Protein AF-A0A2N9LZ56-F1 (afdb_monomer_lite)

Sequence (65 aa):
MSGRSRADAGAAAGIATRNGYVLTYRSKNTAHDGAYRTLRVEIVPPVGLPPLTVRSRTGYYAPRQ

pLDDT: mean 76.27, std 17.65, range [42.25, 94.56]

Structure (mmCIF, N/CA/C/O backbone):
data_AF-A0A2N9LZ56-F1
#
_entry.id   AF-A0A2N9LZ56-F1
#
loop_
_atom_site.group_PDB
_atom_site.id
_atom_site.type_symbol
_atom_site.label_atom_id
_atom_site.label_alt_id
_atom_site.label_comp_id
_atom_site.label_asym_id
_atom_site.label_entity_id
_atom_site.label_seq_id
_atom_site.pdbx_PDB_ins_code
_atom_site.Cartn_x
_atom_site.Cartn_y
_atom_site.Cartn_z
_atom_site.occupancy
_atom_site.B_iso_or_equiv
_atom_site.auth_seq_id
_atom_site.auth_comp_id
_atom_site.auth_asym_id
_atom_site.auth_atom_id
_atom_site.pdbx_PDB_model_num
ATOM 1 N N . MET A 1 1 ? 39.407 -6.935 -42.490 1.00 42.25 1 MET A N 1
ATOM 2 C CA . MET A 1 1 ? 39.500 -6.155 -41.236 1.00 42.25 1 MET A CA 1
ATOM 3 C C . MET A 1 1 ? 38.096 -5.732 -40.833 1.00 42.25 1 MET A C 1
ATOM 5 O O . MET A 1 1 ? 37.547 -4.813 -41.419 1.00 42.25 1 MET A O 1
ATOM 9 N N . SER A 1 2 ? 37.481 -6.492 -39.925 1.00 48.91 2 SER A N 1
ATOM 10 C CA . SER A 1 2 ? 36.143 -6.221 -39.387 1.00 48.91 2 SER A CA 1
ATOM 11 C C . SER A 1 2 ? 36.271 -5.229 -38.230 1.00 48.91 2 SER A C 1
ATOM 13 O O . SER A 1 2 ? 37.036 -5.481 -37.300 1.00 48.91 2 SER A O 1
ATOM 15 N N . GLY A 1 3 ? 35.589 -4.086 -38.309 1.00 47.47 3 GLY A N 1
ATOM 16 C CA . GLY A 1 3 ? 35.819 -2.956 -37.406 1.00 47.47 3 GLY A CA 1
ATOM 17 C C . GLY A 1 3 ? 34.575 -2.106 -37.170 1.00 47.47 3 GLY A C 1
ATOM 18 O O . GLY A 1 3 ? 34.509 -0.982 -37.638 1.00 47.47 3 GLY A O 1
ATOM 19 N N . ARG A 1 4 ? 33.613 -2.689 -36.444 1.00 54.34 4 ARG A N 1
ATOM 20 C CA . ARG A 1 4 ? 32.606 -2.076 -35.548 1.00 54.34 4 ARG A CA 1
ATOM 21 C C . ARG A 1 4 ? 31.936 -0.759 -35.989 1.00 54.34 4 ARG A C 1
ATOM 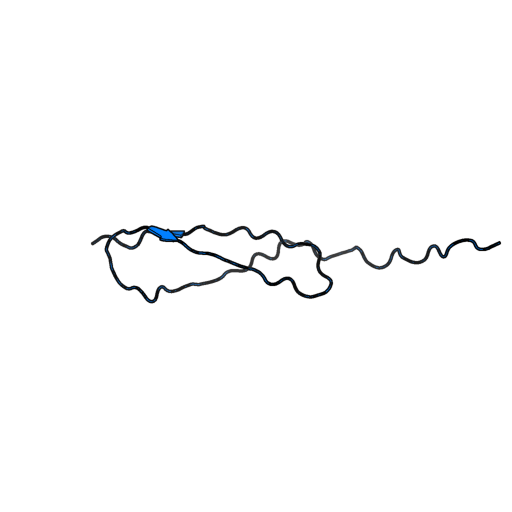23 O O . ARG A 1 4 ? 32.481 0.330 -35.838 1.00 54.34 4 ARG A O 1
ATOM 30 N N . SER A 1 5 ? 30.663 -0.906 -36.366 1.00 43.62 5 SER A N 1
ATOM 31 C CA . SER A 1 5 ? 29.616 0.123 -36.332 1.00 43.62 5 SER A CA 1
ATOM 32 C C . SER A 1 5 ? 29.655 0.930 -35.023 1.00 43.62 5 SE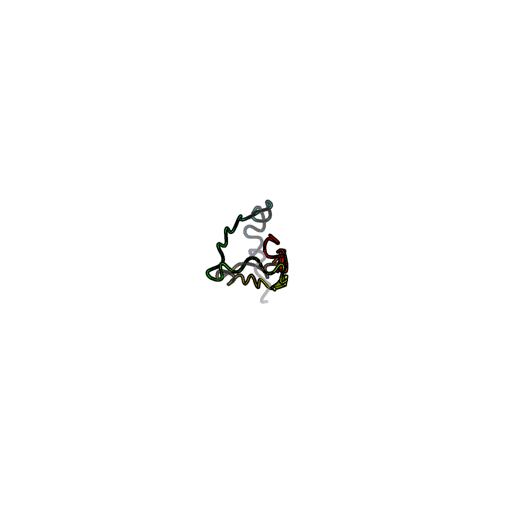R A C 1
ATOM 34 O O . SER A 1 5 ? 29.618 0.351 -33.938 1.00 43.62 5 SER A O 1
ATOM 36 N N . ARG A 1 6 ? 29.726 2.265 -35.122 1.00 45.62 6 ARG A N 1
ATOM 37 C CA . ARG A 1 6 ? 29.540 3.220 -34.006 1.00 45.62 6 ARG A CA 1
ATOM 38 C C . ARG A 1 6 ? 28.173 3.908 -34.077 1.00 45.62 6 ARG A C 1
ATOM 40 O O . ARG A 1 6 ? 28.062 5.088 -33.762 1.00 45.62 6 ARG A O 1
ATOM 47 N N . ALA A 1 7 ? 27.142 3.190 -34.498 1.00 49.72 7 ALA A N 1
ATOM 48 C CA . ALA A 1 7 ? 25.784 3.714 -34.545 1.00 49.72 7 ALA A CA 1
ATOM 49 C C . ALA A 1 7 ? 24.865 2.892 -33.637 1.00 49.72 7 ALA A C 1
ATOM 51 O O . ALA A 1 7 ? 24.040 2.139 -34.121 1.00 49.72 7 ALA A O 1
ATOM 52 N N . ASP A 1 8 ? 25.030 3.047 -32.323 1.00 45.88 8 ASP A N 1
ATOM 53 C CA . ASP A 1 8 ? 24.011 2.658 -31.336 1.00 45.88 8 ASP A CA 1
ATOM 54 C C . ASP A 1 8 ? 24.019 3.632 -30.144 1.00 45.88 8 ASP A C 1
ATOM 56 O O . ASP A 1 8 ? 24.019 3.270 -28.973 1.00 45.88 8 ASP A O 1
ATOM 60 N N . ALA A 1 9 ? 24.056 4.928 -30.460 1.00 44.34 9 ALA A N 1
ATOM 61 C CA . ALA A 1 9 ? 23.741 6.000 -29.517 1.00 44.34 9 ALA A CA 1
ATOM 62 C C . ALA A 1 9 ? 22.356 6.575 -29.855 1.00 44.34 9 ALA A C 1
ATOM 64 O O . ALA A 1 9 ? 22.179 7.778 -30.037 1.00 44.34 9 ALA A O 1
ATOM 65 N N . GLY A 1 10 ? 21.376 5.685 -30.020 1.00 43.12 10 GLY A N 1
ATOM 66 C CA . GLY A 1 10 ? 19.975 6.045 -30.179 1.00 43.12 10 GLY A CA 1
ATOM 67 C C . GLY A 1 10 ? 19.338 6.312 -28.817 1.00 43.12 10 GLY A C 1
ATOM 68 O O . GLY A 1 10 ? 19.203 5.407 -28.005 1.00 43.12 10 GLY A O 1
ATOM 69 N N . ALA A 1 11 ? 18.928 7.560 -28.594 1.00 47.56 11 ALA A N 1
ATOM 70 C CA . ALA A 1 11 ? 17.811 7.927 -27.721 1.00 47.56 11 ALA A CA 1
ATOM 71 C C . ALA A 1 11 ? 17.828 7.398 -26.267 1.00 47.56 11 ALA A C 1
ATOM 73 O O . ALA A 1 11 ? 16.869 6.788 -25.808 1.00 47.56 11 ALA A O 1
ATOM 74 N N . ALA A 1 12 ? 18.853 7.738 -25.482 1.00 48.66 12 ALA A N 1
ATOM 75 C CA . ALA A 1 12 ? 18.757 7.688 -24.014 1.00 48.66 12 ALA A CA 1
ATOM 76 C C . ALA A 1 12 ? 18.319 9.039 -23.404 1.00 48.66 12 ALA A C 1
ATOM 78 O O . ALA A 1 12 ? 18.600 9.331 -22.243 1.00 48.66 12 ALA A O 1
ATOM 79 N N . ALA A 1 13 ? 17.648 9.892 -24.184 1.00 50.59 13 ALA A N 1
ATOM 80 C CA . ALA A 1 13 ? 17.021 11.108 -23.682 1.00 50.59 13 ALA A CA 1
ATOM 81 C C . ALA A 1 13 ? 15.533 10.839 -23.397 1.00 50.59 13 ALA A C 1
ATOM 83 O O . ALA A 1 13 ? 14.763 10.612 -24.324 1.00 50.59 13 ALA A O 1
ATOM 84 N N . GLY A 1 14 ? 15.118 10.927 -22.126 1.00 52.47 14 GLY A N 1
ATOM 85 C CA . GLY A 1 14 ? 13.795 11.496 -21.831 1.00 52.47 14 GLY A CA 1
ATOM 86 C C . GLY A 1 14 ? 12.733 10.679 -21.086 1.00 52.47 14 GLY A C 1
ATOM 87 O O . GLY A 1 14 ? 11.583 11.098 -21.134 1.00 52.47 14 GLY A O 1
ATOM 88 N N . ILE A 1 15 ? 13.029 9.583 -20.370 1.00 57.91 15 ILE A N 1
ATOM 89 C CA . ILE A 1 15 ? 11.972 8.846 -19.625 1.00 57.91 15 ILE A CA 1
ATOM 90 C C . ILE A 1 15 ? 12.348 8.566 -18.165 1.00 57.91 15 ILE A C 1
ATOM 92 O O . ILE A 1 15 ? 12.266 7.445 -17.676 1.00 57.91 15 ILE A O 1
ATOM 96 N N . ALA A 1 16 ? 12.763 9.594 -17.431 1.00 54.78 16 ALA A N 1
ATOM 97 C CA . ALA A 1 16 ? 12.828 9.499 -15.971 1.00 54.78 16 ALA A CA 1
ATOM 98 C C . ALA A 1 16 ? 12.328 10.779 -15.298 1.00 54.78 16 ALA A C 1
ATOM 100 O O . ALA A 1 16 ? 12.822 11.193 -14.251 1.00 54.78 16 ALA A O 1
ATOM 101 N N . THR A 1 17 ? 11.319 11.418 -15.891 1.00 56.53 17 THR A N 1
ATOM 102 C CA . THR A 1 17 ? 10.503 12.361 -15.129 1.00 56.53 17 THR A CA 1
ATOM 103 C C . THR A 1 17 ? 9.603 11.539 -14.216 1.00 56.53 17 THR A C 1
ATOM 105 O O . THR A 1 17 ? 9.046 10.521 -14.611 1.00 56.53 17 THR A O 1
ATOM 108 N N . ARG A 1 18 ? 9.552 11.934 -12.948 1.00 62.03 18 ARG A N 1
ATOM 109 C CA . ARG A 1 18 ? 8.926 11.223 -11.831 1.00 62.03 18 ARG A CA 1
ATOM 110 C C . ARG A 1 18 ? 7.447 10.916 -12.110 1.00 62.03 18 ARG A C 1
ATOM 112 O O . ARG A 1 18 ? 6.582 11.717 -11.772 1.00 62.03 18 ARG A O 1
ATOM 119 N N . ASN A 1 19 ? 7.149 9.744 -12.661 1.00 68.75 19 ASN A N 1
ATOM 120 C CA . ASN A 1 19 ? 5.773 9.283 -12.824 1.00 68.75 19 ASN A CA 1
ATOM 121 C C . ASN A 1 19 ? 5.265 8.740 -11.481 1.00 68.75 19 ASN A C 1
ATOM 123 O O . ASN A 1 19 ? 5.369 7.551 -11.182 1.00 68.75 19 ASN A O 1
ATOM 127 N N . GLY A 1 20 ? 4.773 9.639 -10.630 1.00 70.94 20 GLY A N 1
ATOM 128 C CA . GLY A 1 20 ? 4.026 9.257 -9.438 1.00 70.94 20 GLY A CA 1
ATOM 129 C C . GLY A 1 20 ? 2.626 8.802 -9.837 1.00 70.94 20 GLY A C 1
ATOM 130 O O . GLY A 1 20 ? 1.826 9.616 -10.286 1.00 70.94 20 GLY A O 1
ATOM 131 N N . TYR A 1 21 ? 2.323 7.517 -9.671 1.00 75.00 21 TYR A N 1
ATOM 132 C CA . TYR A 1 21 ? 0.977 6.982 -9.881 1.00 75.00 21 TYR A CA 1
ATOM 133 C C . TYR A 1 21 ? 0.228 6.908 -8.548 1.00 75.00 21 TYR A C 1
ATOM 135 O O . TYR A 1 21 ? 0.789 6.484 -7.535 1.00 75.00 21 TYR A O 1
ATOM 143 N N . VAL A 1 22 ? -1.048 7.300 -8.546 1.00 81.00 22 VAL A N 1
ATOM 144 C CA . VAL A 1 22 ? -1.933 7.175 -7.380 1.00 81.00 22 VAL A CA 1
ATOM 145 C C . VAL A 1 22 ? -2.828 5.958 -7.573 1.00 81.00 22 VAL A C 1
ATOM 147 O O . VA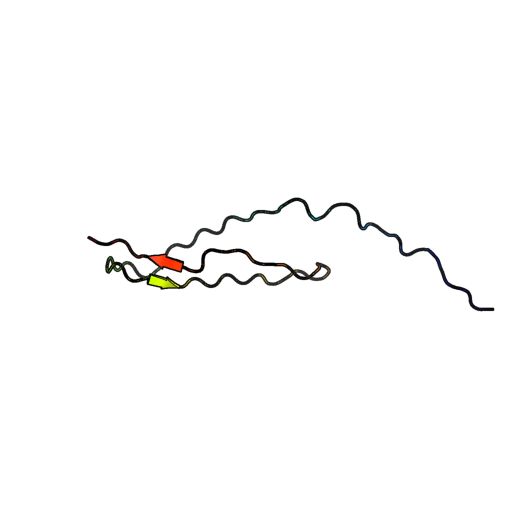L A 1 22 ? -3.590 5.890 -8.533 1.00 81.00 22 VAL A O 1
ATOM 150 N N . LEU A 1 23 ? -2.746 5.005 -6.643 1.00 83.50 23 LEU A N 1
ATOM 151 C CA . LEU A 1 23 ? -3.638 3.850 -6.575 1.00 83.50 23 LEU A CA 1
ATOM 152 C C . LEU A 1 23 ? -4.572 4.003 -5.374 1.00 83.50 23 LEU A C 1
ATOM 154 O O . LEU A 1 23 ? -4.112 4.131 -4.238 1.00 83.50 23 LEU A O 1
ATOM 158 N N . THR A 1 24 ? -5.881 3.949 -5.611 1.00 87.62 24 THR A N 1
ATOM 159 C CA . THR A 1 24 ? -6.879 3.910 -4.538 1.00 87.62 24 THR A CA 1
ATOM 160 C C . THR A 1 24 ? -7.326 2.476 -4.302 1.00 87.62 24 THR A C 1
ATOM 162 O O . THR A 1 24 ? -7.744 1.781 -5.224 1.00 87.62 24 THR A O 1
ATOM 165 N N . TYR A 1 25 ? -7.270 2.039 -3.048 1.00 87.69 25 TYR A N 1
ATOM 166 C CA . TYR A 1 25 ? -7.758 0.735 -2.620 1.00 87.69 25 TYR A CA 1
ATOM 167 C C . TYR A 1 25 ? -8.836 0.917 -1.552 1.00 87.69 25 TYR A C 1
ATOM 169 O O . TYR A 1 25 ? -8.613 1.594 -0.548 1.00 87.69 25 TYR A O 1
ATOM 177 N N . ARG A 1 26 ? -10.000 0.292 -1.754 1.00 89.44 26 ARG A N 1
ATOM 178 C CA . ARG A 1 26 ? -11.053 0.180 -0.739 1.00 89.44 26 ARG A CA 1
ATOM 179 C C . ARG A 1 26 ? -11.096 -1.265 -0.250 1.00 89.44 26 ARG A C 1
ATOM 181 O O . ARG A 1 26 ? -11.296 -2.185 -1.040 1.00 89.44 26 ARG A O 1
ATOM 188 N N . SER A 1 27 ? -10.915 -1.456 1.054 1.00 89.88 27 SER A N 1
ATOM 189 C CA . SER A 1 27 ? -10.992 -2.783 1.666 1.00 89.88 27 SER A CA 1
ATOM 190 C C . SER A 1 27 ? -12.385 -3.379 1.511 1.00 89.88 27 SER A C 1
ATOM 192 O O . SER A 1 27 ? -13.376 -2.685 1.725 1.00 89.88 27 SER A O 1
ATOM 194 N N . LYS A 1 28 ? -12.456 -4.678 1.210 1.00 92.19 28 LYS A N 1
ATOM 195 C CA . LYS A 1 28 ? -13.704 -5.450 1.323 1.00 92.19 28 LYS A CA 1
ATOM 196 C C . LYS A 1 28 ? -14.019 -5.838 2.773 1.00 92.19 28 LYS A C 1
ATOM 198 O O . LYS A 1 28 ? -15.160 -6.146 3.079 1.00 92.19 28 LYS A O 1
ATOM 203 N N . ASN A 1 29 ? -13.021 -5.821 3.659 1.00 91.44 29 ASN A N 1
ATOM 204 C CA . ASN A 1 29 ? -13.223 -6.036 5.087 1.00 91.44 29 ASN A CA 1
ATOM 205 C C . ASN A 1 29 ? -13.676 -4.713 5.728 1.00 91.44 29 ASN A C 1
ATOM 207 O O . ASN A 1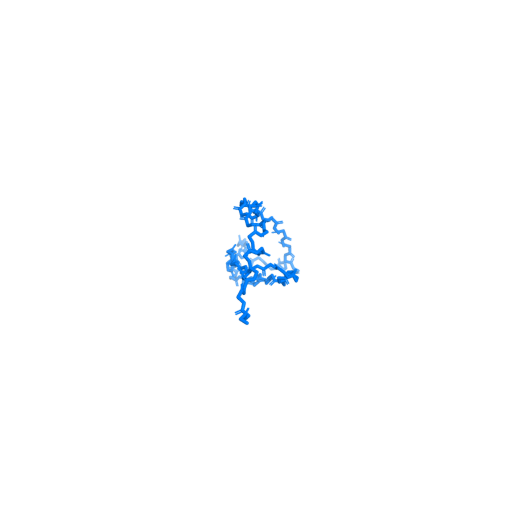 29 ? -12.932 -3.731 5.716 1.00 91.44 29 ASN A O 1
ATOM 211 N N . THR A 1 30 ? -14.883 -4.675 6.282 1.00 90.50 30 THR A N 1
ATOM 212 C CA . THR A 1 30 ? -15.479 -3.473 6.887 1.00 90.50 30 THR A CA 1
ATOM 213 C C . THR A 1 30 ? -15.345 -3.427 8.409 1.00 90.50 30 THR A C 1
ATOM 215 O O . THR A 1 30 ? -15.882 -2.516 9.025 1.00 90.50 30 THR A O 1
ATOM 218 N N . ALA A 1 31 ? -14.629 -4.372 9.030 1.00 93.44 31 ALA A N 1
ATOM 219 C CA . ALA A 1 31 ? -14.435 -4.371 10.477 1.00 93.44 31 ALA A CA 1
ATOM 220 C C . ALA A 1 31 ? -13.679 -3.112 10.945 1.00 93.44 31 ALA A C 1
ATOM 222 O O . ALA A 1 31 ? -12.695 -2.702 10.317 1.00 93.44 31 ALA A O 1
ATOM 223 N N . HIS A 1 32 ? -14.138 -2.536 12.057 1.00 92.19 32 HIS A N 1
ATOM 224 C CA . HIS A 1 32 ? -13.557 -1.376 12.741 1.00 92.19 32 HIS A CA 1
ATOM 225 C C . HIS A 1 32 ? -12.805 -1.812 14.008 1.00 92.19 32 HIS A C 1
ATOM 227 O O . HIS A 1 32 ? -13.029 -1.316 15.106 1.00 92.19 32 HIS A O 1
ATOM 233 N N . ASP A 1 33 ? -11.931 -2.801 13.849 1.00 94.38 33 ASP A N 1
ATOM 234 C CA . ASP A 1 33 ? -11.202 -3.483 14.923 1.00 94.38 33 ASP A CA 1
ATOM 235 C C . ASP A 1 33 ? -9.856 -2.825 15.268 1.00 94.38 33 ASP A C 1
ATOM 237 O O . ASP A 1 33 ? -9.159 -3.234 16.199 1.00 94.38 33 ASP A O 1
ATOM 241 N N . GLY A 1 34 ? -9.440 -1.812 14.506 1.00 94.56 34 GLY A N 1
ATOM 242 C CA . GLY A 1 34 ? -8.109 -1.233 14.645 1.00 94.56 34 GLY A CA 1
ATOM 243 C C . GLY A 1 34 ? -6.958 -2.156 14.253 1.00 94.56 34 GLY A C 1
ATOM 244 O O . GLY A 1 34 ? -5.816 -1.861 14.615 1.00 94.56 34 GLY A O 1
ATOM 245 N N . ALA A 1 35 ? -7.226 -3.265 13.561 1.00 94.56 35 ALA A N 1
ATOM 246 C CA . ALA A 1 35 ? -6.189 -4.195 13.142 1.00 94.56 35 ALA A CA 1
ATOM 247 C C . ALA A 1 35 ? -5.315 -3.586 12.036 1.00 94.56 35 ALA A C 1
ATOM 249 O O . ALA A 1 35 ? -5.783 -2.815 11.191 1.00 94.56 35 ALA A O 1
ATOM 250 N N . TYR A 1 36 ? -4.030 -3.946 12.023 1.00 94.31 36 TYR A N 1
ATOM 251 C CA . TYR A 1 36 ? -3.141 -3.591 10.921 1.00 94.31 36 TYR A CA 1
ATOM 252 C C . TYR A 1 36 ? -3.444 -4.462 9.701 1.00 94.31 36 TYR A C 1
ATOM 254 O O . TYR A 1 36 ? -3.530 -5.686 9.799 1.00 94.31 36 TYR A O 1
ATOM 262 N N . ARG A 1 37 ? -3.586 -3.829 8.540 1.00 93.69 37 ARG A N 1
ATOM 263 C CA . ARG A 1 37 ? -3.877 -4.483 7.267 1.00 93.69 37 ARG A CA 1
ATOM 264 C C . ARG A 1 37 ? -2.728 -4.252 6.305 1.00 93.69 37 ARG A C 1
ATOM 266 O O . ARG A 1 37 ? -2.503 -3.129 5.852 1.00 93.69 37 ARG A O 1
ATOM 273 N N . THR A 1 38 ? -2.011 -5.329 6.007 1.00 94.19 38 THR A N 1
ATOM 274 C CA . THR A 1 38 ? -0.878 -5.330 5.079 1.00 94.19 38 THR A CA 1
ATOM 275 C C . THR A 1 38 ? -1.356 -5.121 3.644 1.00 94.19 38 THR A C 1
ATOM 277 O O . THR A 1 38 ? -2.360 -5.693 3.218 1.00 94.19 38 THR A O 1
ATOM 280 N N . LEU A 1 39 ? -0.616 -4.315 2.889 1.00 91.56 39 LEU A N 1
ATOM 281 C CA . LEU A 1 39 ? -0.825 -4.066 1.469 1.00 91.56 39 LEU A CA 1
ATOM 282 C C . LEU A 1 39 ? 0.431 -4.462 0.696 1.00 91.56 39 LEU A C 1
ATOM 284 O O . LEU A 1 39 ? 1.542 -4.075 1.059 1.00 91.56 39 LEU A O 1
ATOM 288 N N . ARG A 1 40 ? 0.240 -5.193 -0.404 1.00 91.12 40 ARG A N 1
ATOM 289 C CA . ARG A 1 40 ? 1.293 -5.479 -1.377 1.00 91.12 40 ARG A CA 1
ATOM 290 C C . ARG A 1 40 ? 0.948 -4.792 -2.690 1.00 91.12 40 ARG A C 1
ATOM 292 O O . ARG A 1 40 ? -0.161 -4.938 -3.191 1.00 91.12 40 ARG A O 1
ATOM 299 N N . VAL A 1 41 ? 1.901 -4.032 -3.219 1.00 88.81 41 VAL A N 1
ATOM 300 C CA . VAL A 1 41 ? 1.797 -3.400 -4.536 1.00 88.81 41 VAL A CA 1
ATOM 301 C C . VAL A 1 41 ? 2.870 -4.005 -5.418 1.00 88.81 41 VAL A C 1
ATOM 303 O O . VAL A 1 41 ? 4.051 -3.964 -5.077 1.00 88.81 41 VAL A O 1
ATOM 306 N N . GLU A 1 42 ? 2.446 -4.559 -6.543 1.00 88.00 42 GLU A N 1
ATOM 307 C CA . GLU A 1 42 ? 3.320 -5.172 -7.532 1.00 88.00 42 GLU A CA 1
ATOM 308 C C . GLU A 1 42 ? 3.143 -4.445 -8.853 1.00 88.00 42 GLU A C 1
ATOM 310 O O . GLU A 1 42 ? 2.023 -4.133 -9.256 1.00 88.00 42 GLU A O 1
ATOM 315 N N . ILE A 1 43 ? 4.263 -4.165 -9.512 1.00 84.25 43 ILE A N 1
ATOM 316 C CA . ILE A 1 43 ? 4.274 -3.593 -10.851 1.00 84.25 43 ILE A CA 1
ATOM 317 C C . ILE A 1 43 ? 4.783 -4.675 -11.788 1.00 84.25 43 ILE A C 1
ATOM 319 O O . ILE A 1 43 ? 5.868 -5.213 -11.579 1.00 84.25 43 ILE A O 1
ATOM 323 N N . VAL A 1 44 ? 4.007 -4.967 -12.827 1.00 85.94 44 VAL A N 1
ATOM 324 C CA . VAL A 1 44 ? 4.469 -5.774 -13.955 1.00 85.94 44 VAL A CA 1
ATOM 325 C C . VAL A 1 44 ? 5.170 -4.817 -14.921 1.00 85.94 44 VAL A C 1
ATOM 327 O O . VAL A 1 44 ? 4.496 -3.956 -15.493 1.00 85.94 44 VAL A O 1
ATOM 330 N N . PRO A 1 45 ? 6.508 -4.879 -15.063 1.00 79.00 45 PRO A N 1
ATOM 331 C CA . PRO A 1 45 ? 7.222 -3.960 -15.933 1.00 79.00 45 PRO A CA 1
ATOM 332 C C . PRO A 1 45 ? 6.836 -4.221 -17.398 1.00 79.00 45 PRO A C 1
ATOM 334 O O . PRO A 1 45 ? 6.863 -5.374 -17.838 1.00 79.00 45 PRO A O 1
ATOM 337 N N . PRO A 1 46 ? 6.474 -3.179 -18.167 1.00 78.69 46 PRO A N 1
ATOM 338 C CA . PRO A 1 46 ? 6.238 -3.331 -19.594 1.00 78.69 46 PRO A CA 1
ATOM 339 C C . PRO A 1 46 ? 7.550 -3.648 -20.328 1.00 78.69 46 PRO A C 1
ATOM 341 O O . PRO A 1 46 ? 8.637 -3.248 -19.904 1.00 78.69 46 PRO A O 1
ATOM 344 N N . VAL A 1 47 ? 7.443 -4.385 -21.436 1.00 80.44 47 VAL A N 1
ATOM 345 C CA . VAL A 1 47 ? 8.594 -4.819 -22.244 1.00 80.44 47 VAL A CA 1
ATOM 346 C C . VAL A 1 47 ? 9.415 -3.607 -22.694 1.00 80.44 47 VAL A C 1
ATOM 348 O O . VAL A 1 47 ? 8.862 -2.620 -23.173 1.00 80.44 47 VAL A O 1
ATOM 351 N N . GLY A 1 48 ? 10.740 -3.691 -22.550 1.00 80.81 48 GLY A N 1
ATOM 352 C CA . GLY A 1 48 ? 11.675 -2.649 -22.985 1.00 80.81 48 GLY A CA 1
ATOM 353 C C . GLY A 1 48 ? 11.977 -1.559 -21.951 1.00 80.81 48 GLY A C 1
ATOM 354 O O . GLY A 1 48 ? 12.795 -0.689 -22.239 1.00 80.81 48 GLY A O 1
ATOM 355 N N . LEU A 1 49 ? 11.377 -1.598 -20.752 1.00 75.81 49 LEU A N 1
ATOM 356 C CA . LEU A 1 49 ? 11.744 -0.691 -19.658 1.00 75.81 49 LEU A CA 1
ATOM 357 C C . LEU A 1 49 ? 12.856 -1.274 -18.766 1.00 75.81 49 LEU A C 1
ATOM 359 O O . LEU A 1 49 ? 12.905 -2.488 -18.550 1.00 75.81 49 LEU A O 1
ATOM 363 N N . PRO A 1 50 ? 13.727 -0.418 -18.196 1.00 78.06 50 PRO A N 1
ATOM 364 C CA . PRO A 1 50 ? 14.660 -0.835 -17.156 1.00 78.06 50 PRO A CA 1
ATOM 365 C C . PRO A 1 50 ? 13.907 -1.291 -15.890 1.00 78.06 50 PRO A C 1
ATOM 367 O O . PRO A 1 50 ? 12.725 -0.973 -15.723 1.00 78.06 50 PRO A O 1
ATOM 370 N N . PRO A 1 51 ? 14.577 -2.003 -14.964 1.00 75.25 51 PRO A N 1
ATOM 371 C CA . PRO A 1 51 ? 13.977 -2.428 -13.702 1.00 75.25 51 PRO A CA 1
ATOM 372 C C . PRO A 1 51 ? 13.300 -1.268 -12.961 1.00 75.25 51 PRO A C 1
ATOM 374 O O . PRO A 1 51 ? 13.911 -0.227 -12.715 1.00 75.25 51 PRO A O 1
ATOM 377 N N . LEU A 1 52 ? 12.028 -1.453 -12.600 1.00 78.25 52 LEU A N 1
ATOM 378 C CA . LEU A 1 52 ? 11.238 -0.448 -11.893 1.00 78.25 52 LEU A CA 1
ATOM 379 C C . LEU A 1 52 ? 11.337 -0.654 -10.380 1.00 78.25 52 LEU A C 1
ATOM 381 O O . LEU A 1 52 ? 11.107 -1.752 -9.876 1.00 78.25 52 LEU A O 1
ATOM 385 N N . THR A 1 53 ? 11.607 0.426 -9.645 1.00 78.06 53 THR A N 1
ATOM 386 C CA . THR A 1 53 ? 11.569 0.417 -8.177 1.00 78.06 53 THR A CA 1
ATOM 387 C C . THR A 1 53 ? 10.201 0.868 -7.689 1.00 78.06 53 THR A C 1
ATOM 389 O O . THR A 1 53 ? 9.789 2.007 -7.913 1.00 78.06 53 THR A O 1
ATOM 392 N N . VAL A 1 54 ? 9.508 -0.008 -6.965 1.00 84.00 54 VAL A N 1
ATOM 393 C CA . VAL A 1 54 ? 8.216 0.307 -6.346 1.00 84.00 54 VAL A CA 1
ATOM 394 C C . VAL A 1 54 ? 8.444 0.908 -4.961 1.00 84.00 54 VAL A C 1
ATOM 396 O O . VAL A 1 54 ? 9.089 0.297 -4.112 1.00 84.00 54 VAL A O 1
ATOM 399 N N . ARG A 1 55 ? 7.885 2.095 -4.707 1.00 84.56 55 ARG A N 1
ATOM 400 C CA . ARG A 1 55 ? 7.787 2.677 -3.359 1.00 84.56 55 ARG A CA 1
ATOM 401 C C . ARG A 1 55 ? 6.316 2.845 -3.003 1.00 84.56 55 ARG A C 1
ATOM 403 O O . ARG A 1 55 ? 5.624 3.652 -3.615 1.00 84.56 55 ARG A O 1
ATOM 410 N N . SER A 1 56 ? 5.844 2.091 -2.019 1.00 87.12 56 SER A N 1
ATOM 411 C CA . SER A 1 56 ? 4.448 2.104 -1.574 1.00 87.12 56 SER A CA 1
ATOM 412 C C . SER A 1 56 ? 4.349 2.020 -0.050 1.00 87.12 56 SER A C 1
ATOM 414 O O . SER A 1 56 ? 5.317 1.698 0.640 1.00 87.12 56 SER A O 1
ATOM 416 N N . ARG A 1 57 ? 3.166 2.335 0.492 1.00 87.25 57 ARG A N 1
ATOM 417 C CA . ARG A 1 57 ? 2.853 2.058 1.900 1.00 87.25 57 ARG A CA 1
ATOM 418 C C . ARG A 1 57 ? 2.646 0.554 2.083 1.00 87.25 57 ARG A C 1
ATOM 420 O O . ARG A 1 57 ? 1.941 -0.066 1.294 1.00 87.25 57 ARG A O 1
ATOM 427 N N . THR A 1 58 ? 3.203 0.001 3.155 1.00 91.81 58 THR A N 1
ATOM 428 C CA . THR A 1 58 ? 3.139 -1.434 3.490 1.00 91.81 58 THR A CA 1
ATOM 429 C C . THR A 1 58 ? 1.807 -1.870 4.093 1.00 91.81 58 THR A C 1
ATOM 431 O O . THR A 1 58 ? 1.541 -3.062 4.209 1.00 91.81 58 THR A O 1
ATOM 434 N N . GLY A 1 59 ? 0.955 -0.921 4.478 1.00 92.50 59 GLY A N 1
ATOM 435 C CA . GLY A 1 59 ? -0.333 -1.208 5.087 1.00 92.50 59 GLY A CA 1
ATOM 436 C C . GLY A 1 59 ? -0.974 0.008 5.741 1.00 92.50 59 GLY A C 1
ATOM 437 O O . GLY A 1 59 ? -0.484 1.140 5.632 1.00 92.50 59 GLY A O 1
ATOM 438 N N . TYR A 1 60 ? -2.089 -0.240 6.418 1.00 92.56 60 TYR A N 1
ATOM 439 C CA . TYR A 1 60 ? -2.871 0.758 7.141 1.00 92.56 60 TYR A CA 1
ATOM 440 C C . TYR A 1 60 ? -3.553 0.128 8.359 1.00 92.56 60 TYR A C 1
ATOM 442 O O . TYR A 1 60 ? -3.825 -1.068 8.374 1.00 92.56 60 TYR A O 1
ATOM 450 N N . TYR A 1 61 ? -3.850 0.933 9.374 1.00 93.56 61 TYR A N 1
ATOM 451 C CA . TYR A 1 61 ? -4.688 0.505 10.492 1.00 93.56 61 TYR A CA 1
ATOM 452 C C . TYR A 1 61 ? -6.163 0.696 10.143 1.00 93.56 61 TYR A C 1
ATOM 454 O O . TYR A 1 61 ? -6.535 1.721 9.564 1.00 93.56 61 TYR A O 1
ATOM 462 N N . ALA A 1 62 ? -7.001 -0.281 10.490 1.00 93.25 62 ALA A N 1
ATOM 463 C CA . ALA A 1 62 ? -8.447 -0.120 10.429 1.00 93.25 62 ALA A CA 1
ATOM 464 C C . ALA A 1 62 ? -8.910 0.991 11.399 1.00 93.25 62 ALA A C 1
ATOM 4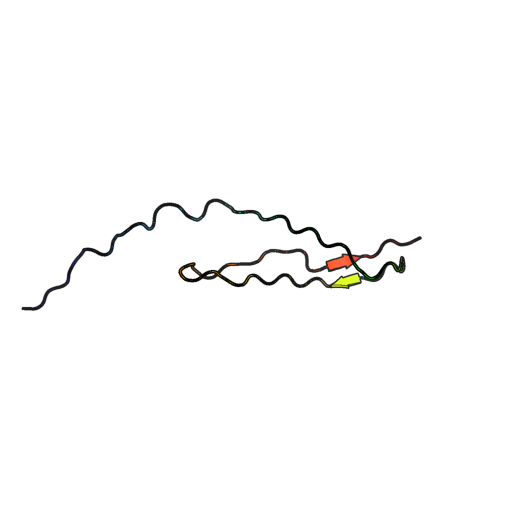66 O O . ALA A 1 62 ? -8.217 1.277 12.380 1.00 93.25 62 ALA A O 1
ATOM 467 N N . PRO A 1 63 ? -10.066 1.632 11.156 1.00 91.12 63 PRO A N 1
ATOM 468 C CA . PRO A 1 63 ? -10.636 2.572 12.116 1.00 91.12 63 PRO A CA 1
ATOM 469 C C . PRO A 1 63 ? -10.926 1.857 13.441 1.00 91.12 63 PRO A C 1
ATOM 471 O O . PRO A 1 63 ? -11.261 0.674 13.425 1.00 91.12 63 PRO A O 1
ATOM 474 N N . ARG A 1 64 ? -10.816 2.573 14.562 1.00 89.38 64 ARG A N 1
ATOM 475 C CA . ARG A 1 64 ? -11.271 2.124 15.886 1.00 89.38 64 ARG A CA 1
ATOM 476 C C . ARG A 1 64 ? -12.490 2.951 16.277 1.00 89.38 64 ARG A C 1
ATOM 478 O O . ARG A 1 64 ? -12.441 4.172 16.122 1.00 89.38 64 ARG A O 1
ATOM 485 N N . GLN A 1 65 ? -13.547 2.293 16.736 1.00 81.25 65 GLN A N 1
ATOM 486 C CA . GLN A 1 65 ? -14.758 2.911 17.281 1.00 81.25 65 GLN A CA 1
ATOM 487 C C . GLN A 1 65 ? -15.024 2.358 18.675 1.00 81.25 65 GLN A C 1
ATOM 489 O O . GLN A 1 65 ? -14.671 1.178 18.898 1.00 81.25 65 GLN A O 1
#

Radius of gyration: 21.7 Å; chains: 1; bounding box: 55×19×58 Å

Foldseek 3Di:
DDDDDPPDPPDPPDPDDDPDDDDDDDDPDQDQPQDWDFDDDDDDDPPPDDDDDDDDDGTDTHHHD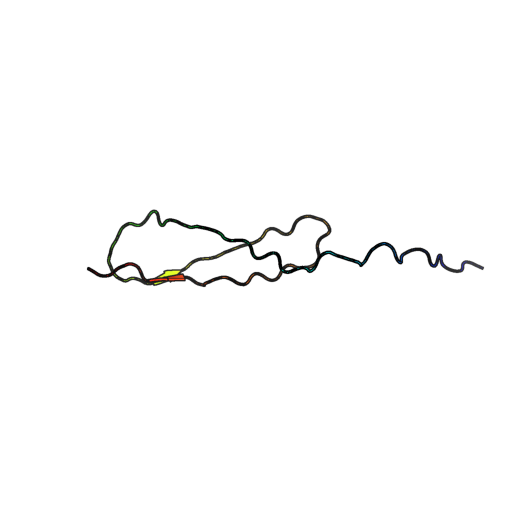

Secondary structure (DSSP, 8-state):
-------------S--S----------S----B--EEE------PPTTPPPPPP----EEEPPB-